Protein AF-A0A1Z8LVE8-F1 (afdb_monomer_lite)

Secondary structure (DSSP, 8-state):
--HHHHHHHHHHHHHHHHHHHHH-----S--HHHHHHHHHHHHHHHHHHHHHHHHHHHGGGS-HHHHHHHHHHHHHHHHHHHHHHHIIIIITHHHHGGGSPPHHHHHHHHHHHHHHHHHHHPPP-

Radius of gyration: 16.18 Å; chains: 1; bounding box: 44×27×41 Å

pLDDT: mean 94.18, std 5.75, range [53.22, 98.44]

Sequence (125 aa):
MNPKTVLTVIAVLNALHGILWIFFLPLPEMGEEAVLIGTTYGKIVGCLNLVIFSILFFSRELEPTSIKRILVGTGVGFLFLNALTINHGIIKAEELGELATPLPVIIVWALITIWMLSAGLRKEQ

Structure (mmCIF, N/CA/C/O backbone):
data_AF-A0A1Z8LVE8-F1
#
_entry.id   AF-A0A1Z8LVE8-F1
#
loop_
_atom_site.group_PDB
_atom_site.id
_atom_site.type_symbol
_atom_site.label_atom_id
_atom_site.label_alt_id
_atom_site.label_comp_id
_atom_site.label_asym_id
_atom_site.label_entity_id
_atom_site.label_seq_id
_atom_site.pdbx_PDB_ins_code
_atom_site.Cartn_x
_atom_site.Cartn_y
_atom_site.Cartn_z
_atom_site.occupancy
_atom_site.B_iso_or_equiv
_atom_site.auth_seq_id
_atom_site.auth_comp_id
_atom_site.auth_asym_id
_atom_site.auth_atom_id
_atom_site.pdbx_PDB_model_num
ATOM 1 N N . MET A 1 1 ? -19.293 2.905 8.748 1.00 81.50 1 MET A N 1
ATOM 2 C CA . MET A 1 1 ? -18.275 1.950 8.261 1.00 81.50 1 MET A CA 1
ATOM 3 C C . MET A 1 1 ? -17.467 1.458 9.443 1.00 81.50 1 MET A C 1
ATOM 5 O O . MET A 1 1 ? -17.074 2.293 10.246 1.00 81.50 1 MET A O 1
ATOM 9 N N . ASN A 1 2 ? -17.286 0.145 9.585 1.00 91.75 2 ASN A N 1
ATOM 10 C CA . ASN A 1 2 ? -16.591 -0.444 10.728 1.00 91.75 2 ASN A CA 1
ATOM 11 C C . ASN A 1 2 ? -15.059 -0.374 10.517 1.00 91.75 2 ASN A C 1
ATOM 13 O O . ASN A 1 2 ? -14.571 -1.004 9.576 1.00 91.75 2 ASN A O 1
ATOM 17 N N . PRO A 1 3 ? -14.293 0.350 11.362 1.00 94.44 3 PRO A N 1
ATOM 18 C CA . PRO A 1 3 ? -12.834 0.437 11.250 1.00 94.44 3 PRO A CA 1
ATOM 19 C C . PRO A 1 3 ? -12.135 -0.929 11.292 1.00 94.44 3 PRO A C 1
ATOM 21 O O . PRO A 1 3 ? -11.175 -1.143 10.556 1.00 94.44 3 PRO A O 1
ATOM 24 N N . LYS A 1 4 ? -12.650 -1.889 12.076 1.00 96.25 4 LYS A N 1
ATOM 25 C CA . LYS A 1 4 ? -12.102 -3.255 12.151 1.00 96.25 4 LYS A CA 1
ATOM 26 C C . LYS A 1 4 ? -12.171 -3.964 10.799 1.00 96.25 4 LYS A C 1
ATOM 28 O O . LYS A 1 4 ? -11.219 -4.636 10.407 1.00 96.25 4 LYS A O 1
ATOM 33 N N . THR A 1 5 ? -13.273 -3.789 10.067 1.00 96.38 5 THR A N 1
ATOM 34 C CA . THR A 1 5 ? -13.433 -4.355 8.721 1.00 96.38 5 THR A CA 1
ATOM 35 C C . THR A 1 5 ? -12.404 -3.770 7.765 1.00 96.38 5 THR A C 1
ATOM 37 O O . THR A 1 5 ? -11.734 -4.529 7.075 1.00 96.38 5 THR A O 1
ATOM 40 N N . VAL A 1 6 ? -12.231 -2.445 7.767 1.00 96.88 6 VAL A N 1
ATOM 41 C CA . VAL A 1 6 ? -11.243 -1.780 6.903 1.00 96.88 6 VAL A CA 1
ATOM 42 C C . VAL A 1 6 ? -9.840 -2.286 7.223 1.00 96.88 6 VAL A C 1
ATOM 44 O O . VAL A 1 6 ? -9.159 -2.771 6.327 1.00 96.88 6 VAL A O 1
ATOM 47 N N . LEU A 1 7 ? -9.445 -2.287 8.500 1.00 97.56 7 LEU A N 1
ATOM 48 C CA . LEU A 1 7 ? -8.136 -2.782 8.936 1.00 97.56 7 LEU A CA 1
ATOM 49 C C . LEU A 1 7 ? -7.890 -4.230 8.485 1.00 97.56 7 LEU A C 1
ATOM 51 O O . LEU A 1 7 ? -6.820 -4.546 7.971 1.00 97.56 7 LEU A O 1
ATOM 55 N N . THR A 1 8 ? -8.898 -5.094 8.627 1.00 97.62 8 THR A N 1
ATOM 56 C CA . THR A 1 8 ? -8.809 -6.506 8.226 1.00 97.62 8 THR A CA 1
ATOM 57 C C . THR A 1 8 ? -8.638 -6.654 6.717 1.00 97.62 8 THR A C 1
ATOM 59 O O . THR A 1 8 ? -7.790 -7.427 6.275 1.00 97.62 8 THR A O 1
ATOM 62 N N . VAL A 1 9 ? -9.402 -5.902 5.920 1.00 97.44 9 VAL A N 1
ATOM 63 C CA . VAL A 1 9 ? -9.282 -5.936 4.456 1.00 97.44 9 VAL A CA 1
ATOM 64 C C . VAL A 1 9 ? -7.900 -5.454 4.025 1.00 97.44 9 VAL A C 1
ATOM 66 O O . VAL A 1 9 ? -7.253 -6.129 3.228 1.00 97.44 9 VAL A O 1
ATOM 69 N N . ILE A 1 10 ? -7.396 -4.354 4.593 1.00 97.50 10 ILE A N 1
ATOM 70 C CA . ILE A 1 10 ? -6.050 -3.860 4.270 1.00 97.50 10 ILE A CA 1
ATOM 71 C C . ILE A 1 10 ? -4.975 -4.872 4.662 1.00 97.50 10 ILE A C 1
ATOM 73 O O . ILE A 1 10 ? -4.029 -5.080 3.900 1.00 97.50 10 ILE A O 1
ATOM 77 N N . ALA A 1 11 ? -5.122 -5.539 5.806 1.00 98.12 11 ALA A N 1
ATOM 78 C CA . ALA A 1 11 ? -4.203 -6.592 6.209 1.00 98.12 11 ALA A CA 1
ATOM 79 C C . ALA A 1 11 ? -4.167 -7.722 5.164 1.00 98.12 11 ALA A C 1
ATOM 81 O O . ALA A 1 11 ? -3.093 -8.077 4.684 1.00 98.12 11 ALA A O 1
ATOM 82 N N . VAL A 1 12 ? -5.329 -8.245 4.760 1.00 98.12 12 VAL A N 1
ATOM 83 C CA . VAL A 1 12 ? -5.415 -9.329 3.764 1.00 98.12 12 VAL A CA 1
ATOM 84 C C . VAL A 1 12 ? -4.858 -8.890 2.410 1.00 98.12 12 VAL A C 1
ATOM 86 O O . VAL A 1 12 ? -4.132 -9.655 1.782 1.00 98.12 12 VAL A O 1
ATOM 89 N N . LEU A 1 13 ? -5.124 -7.655 1.975 1.00 96.94 13 LEU A N 1
ATOM 90 C CA . LEU A 1 13 ? -4.546 -7.117 0.740 1.00 96.94 13 LEU A CA 1
ATOM 91 C C . LEU A 1 13 ? -3.013 -7.066 0.800 1.00 96.94 13 LEU A C 1
ATOM 93 O O . LEU A 1 13 ? -2.367 -7.455 -0.169 1.00 96.94 13 LEU A O 1
ATOM 97 N N . ASN A 1 14 ? -2.425 -6.672 1.935 1.00 97.62 14 ASN A N 1
ATOM 98 C CA . ASN A 1 14 ? -0.971 -6.739 2.127 1.00 97.62 14 ASN A CA 1
ATOM 99 C C . ASN A 1 14 ? -0.465 -8.188 2.103 1.00 97.62 14 ASN A C 1
ATOM 101 O O . ASN A 1 14 ? 0.574 -8.454 1.510 1.00 97.62 14 ASN A O 1
ATOM 105 N N . ALA A 1 15 ? -1.199 -9.143 2.680 1.00 98.25 15 ALA A N 1
ATOM 106 C CA . ALA A 1 15 ? -0.813 -10.553 2.617 1.00 98.25 15 ALA A CA 1
ATOM 107 C C . ALA A 1 15 ? -0.764 -11.061 1.168 1.00 98.25 15 ALA A C 1
ATOM 109 O O . ALA A 1 15 ? 0.241 -11.626 0.739 1.00 98.25 15 ALA A O 1
ATOM 110 N N . LEU A 1 16 ? -1.831 -10.806 0.404 1.00 96.81 16 LEU A N 1
ATOM 111 C CA . LEU A 1 16 ? -1.932 -11.191 -1.004 1.00 96.81 16 LEU A CA 1
ATOM 112 C C . LEU A 1 16 ? -0.838 -10.526 -1.838 1.00 96.81 16 LEU A C 1
ATOM 114 O O . LEU A 1 16 ? -0.136 -11.202 -2.584 1.00 96.81 16 LEU A O 1
ATOM 118 N N . HIS A 1 17 ? -0.649 -9.219 -1.668 1.00 94.12 17 HIS A N 1
ATOM 119 C CA . HIS A 1 17 ? 0.393 -8.479 -2.366 1.00 94.12 17 HIS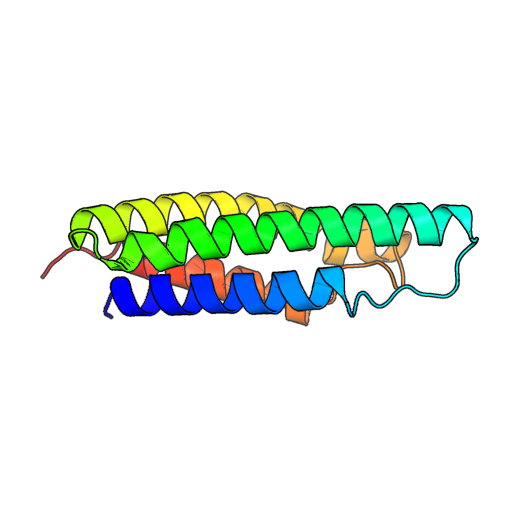 A CA 1
ATOM 120 C C . HIS A 1 17 ? 1.789 -9.012 -2.017 1.00 94.12 17 HIS A C 1
ATOM 122 O O . HIS A 1 17 ? 2.604 -9.225 -2.911 1.00 94.12 17 HIS A O 1
ATOM 128 N N . GLY A 1 18 ? 2.045 -9.317 -0.742 1.00 96.75 18 GLY A N 1
ATOM 129 C CA . GLY A 1 18 ? 3.304 -9.900 -0.291 1.00 96.75 18 GLY A CA 1
ATOM 130 C C . GLY A 1 18 ? 3.609 -11.252 -0.936 1.00 96.75 18 GLY A C 1
ATOM 131 O O . GLY A 1 18 ? 4.715 -11.465 -1.429 1.00 96.75 18 GLY A O 1
ATOM 132 N N . ILE A 1 19 ? 2.612 -12.139 -1.001 1.00 96.69 19 ILE A N 1
ATOM 133 C CA . ILE A 1 19 ? 2.723 -13.445 -1.671 1.00 96.69 19 ILE A CA 1
ATOM 134 C C . ILE A 1 19 ? 3.013 -13.267 -3.168 1.00 96.69 19 ILE A C 1
ATOM 136 O O . ILE A 1 19 ? 3.897 -13.942 -3.699 1.00 96.69 19 ILE A O 1
ATOM 140 N N . LEU A 1 20 ? 2.321 -12.340 -3.839 1.00 93.56 20 LEU A N 1
ATOM 141 C CA . LEU A 1 20 ? 2.551 -12.047 -5.257 1.00 93.56 20 LEU A CA 1
ATOM 142 C C . LEU A 1 20 ? 3.993 -11.595 -5.519 1.00 93.56 20 LEU A C 1
ATOM 144 O O . LEU A 1 20 ? 4.636 -12.116 -6.425 1.00 93.56 20 LEU A O 1
ATOM 148 N N . TRP A 1 21 ? 4.539 -10.711 -4.685 1.00 93.38 21 TRP A N 1
ATOM 149 C CA . TRP A 1 21 ? 5.924 -10.247 -4.811 1.00 93.38 21 TRP A CA 1
ATOM 150 C C . TRP A 1 21 ? 6.978 -11.338 -4.578 1.00 93.38 21 TRP A C 1
ATOM 152 O O . TRP A 1 21 ? 8.042 -11.298 -5.194 1.00 93.38 21 TRP A O 1
ATOM 162 N N . ILE A 1 22 ? 6.709 -12.310 -3.701 1.00 94.69 22 ILE A N 1
ATOM 163 C CA . ILE A 1 22 ? 7.672 -13.378 -3.381 1.00 94.69 22 ILE A CA 1
ATOM 164 C C . ILE A 1 22 ? 7.722 -14.442 -4.480 1.00 94.69 22 ILE A C 1
ATOM 166 O O . ILE A 1 22 ? 8.807 -14.929 -4.805 1.00 94.69 22 ILE A O 1
ATOM 170 N N . PHE A 1 23 ? 6.561 -14.826 -5.017 1.00 92.25 23 PHE A N 1
ATOM 171 C CA . PHE A 1 23 ? 6.436 -16.017 -5.865 1.00 92.25 23 PHE A CA 1
ATOM 172 C C . PHE A 1 23 ? 6.088 -15.722 -7.324 1.00 92.25 23 PHE A C 1
ATOM 174 O O . PHE A 1 23 ? 6.323 -16.573 -8.176 1.00 92.25 23 PHE A O 1
ATOM 181 N N . PHE A 1 24 ? 5.531 -14.547 -7.619 1.00 87.50 24 PHE A N 1
ATOM 182 C CA . PHE A 1 24 ? 4.905 -14.252 -8.909 1.00 87.50 24 PHE A CA 1
ATOM 183 C C . PHE A 1 24 ? 5.342 -12.909 -9.494 1.00 87.50 24 PHE A C 1
ATOM 185 O O . PHE A 1 24 ? 4.592 -12.336 -10.274 1.00 87.50 24 PHE A O 1
ATOM 192 N N . LEU A 1 25 ? 6.518 -12.390 -9.122 1.00 84.44 25 LEU A N 1
ATOM 193 C CA . LEU A 1 25 ? 7.028 -11.131 -9.665 1.00 84.44 25 LEU A CA 1
ATOM 194 C C . LEU A 1 25 ? 7.230 -11.250 -11.187 1.00 84.44 25 LEU A C 1
ATOM 196 O O . LEU A 1 25 ? 8.136 -11.976 -11.605 1.00 84.44 25 LEU A O 1
ATOM 200 N N . PRO A 1 26 ? 6.439 -10.545 -12.020 1.00 77.88 26 PRO A N 1
ATOM 201 C CA . PRO A 1 26 ? 6.707 -10.503 -13.446 1.00 77.88 26 PRO A CA 1
ATOM 202 C C . PRO A 1 26 ? 7.901 -9.574 -13.681 1.00 77.88 26 PRO A C 1
ATOM 204 O O . PRO A 1 26 ? 7.845 -8.391 -13.349 1.00 77.88 26 PRO A O 1
ATOM 207 N N . LEU A 1 27 ? 8.986 -10.111 -14.234 1.00 83.94 27 LEU A N 1
ATOM 208 C CA . LEU A 1 27 ? 10.106 -9.316 -14.730 1.00 83.94 27 LEU A CA 1
ATOM 209 C C . LEU A 1 27 ? 10.130 -9.424 -16.259 1.00 83.94 27 LEU A C 1
ATOM 211 O O . LEU A 1 27 ? 9.934 -10.530 -16.771 1.00 83.94 27 LEU A O 1
ATOM 215 N N . PRO A 1 28 ? 10.348 -8.311 -16.982 1.00 85.62 28 PRO A N 1
ATOM 216 C CA . PRO A 1 28 ? 10.581 -8.365 -18.420 1.00 85.62 28 PRO A CA 1
ATOM 217 C C . PRO A 1 28 ? 11.891 -9.107 -18.715 1.00 85.62 28 PRO A C 1
ATOM 219 O O . PRO A 1 28 ? 12.626 -9.503 -17.808 1.00 85.62 28 PRO A O 1
ATOM 222 N N . GLU A 1 29 ? 12.201 -9.311 -19.991 1.00 87.25 29 GLU A N 1
ATOM 223 C CA . GLU A 1 29 ? 13.480 -9.903 -20.374 1.00 87.25 29 GLU A CA 1
ATOM 224 C C . GLU A 1 29 ? 14.625 -8.934 -20.033 1.00 87.25 29 GLU A C 1
ATOM 226 O O . GLU A 1 29 ? 14.665 -7.797 -20.502 1.00 87.25 29 GLU A O 1
ATOM 231 N N . MET A 1 30 ? 15.539 -9.363 -19.158 1.00 88.00 30 MET A N 1
ATOM 232 C CA . MET A 1 30 ? 16.664 -8.554 -18.676 1.00 88.00 30 MET A CA 1
ATOM 233 C C . MET A 1 30 ? 17.908 -9.429 -18.492 1.00 88.00 30 MET A C 1
ATOM 235 O O . MET A 1 30 ? 17.821 -10.655 -18.454 1.00 88.00 30 MET A O 1
ATOM 239 N N . GLY A 1 31 ? 19.071 -8.799 -18.308 1.00 94.38 31 GLY A N 1
ATOM 240 C CA . GLY A 1 31 ? 20.298 -9.515 -17.947 1.00 94.38 31 GLY A CA 1
ATOM 241 C C . GLY A 1 31 ? 20.187 -10.239 -16.597 1.00 94.38 31 GLY A C 1
ATOM 242 O O . GLY A 1 31 ? 19.487 -9.779 -15.693 1.00 94.38 31 GLY A O 1
ATOM 243 N N . GLU A 1 32 ? 20.915 -11.348 -16.441 1.00 93.88 32 GLU A N 1
ATOM 244 C CA . GLU A 1 32 ? 20.848 -12.222 -15.256 1.00 93.88 32 GLU A CA 1
ATOM 245 C C . GLU A 1 32 ? 21.078 -11.474 -13.934 1.00 93.88 32 GLU A C 1
ATOM 247 O O . GLU A 1 32 ? 20.355 -11.688 -12.960 1.00 93.88 32 GLU A O 1
ATOM 252 N N . GLU A 1 33 ? 22.042 -10.550 -13.904 1.00 95.56 33 GLU A N 1
ATOM 253 C CA . GLU A 1 33 ? 22.327 -9.730 -12.722 1.00 95.56 33 GLU A CA 1
ATOM 254 C C . GLU A 1 33 ? 21.130 -8.843 -12.346 1.00 95.56 33 GLU A C 1
ATOM 256 O O . GLU A 1 33 ? 20.733 -8.779 -11.181 1.00 95.56 33 GLU A O 1
ATOM 261 N N . ALA A 1 34 ? 20.489 -8.218 -13.336 1.00 91.56 34 ALA A N 1
ATOM 262 C CA . ALA A 1 34 ? 19.309 -7.391 -13.114 1.00 91.56 34 ALA A CA 1
ATOM 263 C C . ALA A 1 34 ? 18.118 -8.232 -12.625 1.00 91.56 34 ALA A C 1
ATOM 265 O O . ALA A 1 34 ? 17.383 -7.799 -11.735 1.00 91.56 34 ALA A O 1
ATOM 266 N N . VAL A 1 35 ? 17.947 -9.451 -13.150 1.00 92.56 35 VAL A N 1
ATOM 267 C CA . VAL A 1 35 ? 16.914 -10.396 -12.691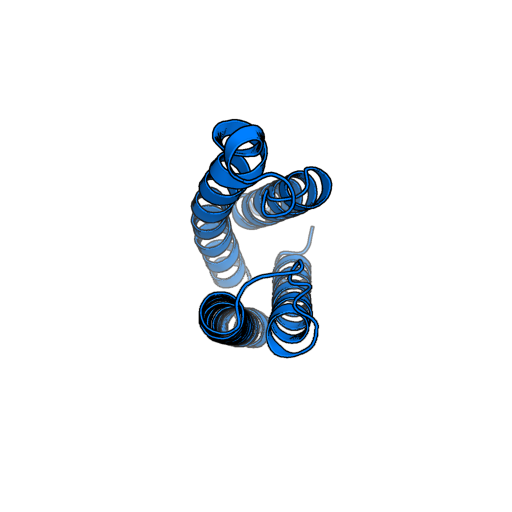 1.00 92.56 35 VAL A CA 1
ATOM 268 C C . VAL A 1 35 ? 17.152 -10.811 -11.239 1.00 92.56 35 VAL A C 1
ATOM 270 O O . VAL A 1 35 ? 16.209 -10.831 -10.440 1.00 92.56 35 VAL A O 1
ATOM 273 N N . LEU A 1 36 ? 18.402 -11.102 -10.868 1.00 93.75 36 LEU A N 1
ATOM 274 C CA . LEU A 1 36 ? 18.770 -11.456 -9.497 1.00 93.75 36 LEU A CA 1
ATOM 275 C C . LEU A 1 36 ? 18.473 -10.308 -8.524 1.00 93.75 36 LEU A C 1
ATOM 277 O O . LEU A 1 36 ? 17.857 -10.526 -7.474 1.00 93.75 36 LEU A O 1
ATOM 281 N N . ILE A 1 37 ? 18.866 -9.086 -8.888 1.00 93.75 37 ILE A N 1
ATOM 282 C CA . ILE A 1 37 ? 18.609 -7.875 -8.102 1.00 93.75 37 ILE A CA 1
ATOM 283 C C . ILE A 1 37 ? 17.098 -7.643 -7.971 1.00 93.75 37 ILE A C 1
ATOM 285 O O . ILE A 1 37 ? 16.589 -7.538 -6.851 1.00 93.75 37 ILE A O 1
ATOM 289 N N . GLY A 1 38 ? 16.366 -7.633 -9.089 1.00 91.19 38 GLY A N 1
ATOM 290 C CA . GLY A 1 38 ? 14.919 -7.412 -9.120 1.00 91.19 38 GLY A CA 1
ATOM 291 C C . GLY A 1 38 ? 14.150 -8.435 -8.285 1.00 91.19 38 GLY A C 1
ATOM 292 O O . GLY A 1 38 ? 13.315 -8.064 -7.462 1.00 91.19 38 GLY A O 1
ATOM 293 N N . THR A 1 39 ? 14.496 -9.718 -8.407 1.00 92.50 39 THR A N 1
ATOM 294 C CA . THR A 1 39 ? 13.884 -10.799 -7.617 1.00 92.50 39 THR A CA 1
ATOM 295 C C . THR A 1 39 ? 14.193 -10.663 -6.127 1.00 92.50 39 THR A C 1
ATOM 297 O O . THR A 1 39 ? 13.323 -10.898 -5.286 1.00 92.50 39 THR A O 1
ATOM 300 N N . THR A 1 40 ? 15.420 -10.274 -5.774 1.00 94.88 40 THR A N 1
ATOM 301 C CA . THR A 1 40 ? 15.821 -10.081 -4.373 1.00 94.88 40 THR A CA 1
ATOM 302 C C . THR A 1 40 ? 15.043 -8.933 -3.739 1.00 94.88 40 THR A C 1
ATOM 304 O O . THR A 1 40 ? 14.430 -9.117 -2.684 1.00 94.88 40 THR A O 1
ATOM 307 N N . TYR A 1 41 ? 14.990 -7.775 -4.401 1.00 93.38 41 TYR A N 1
ATOM 308 C CA . TYR A 1 41 ? 14.191 -6.643 -3.931 1.00 93.38 41 TYR A CA 1
ATOM 309 C C . TYR A 1 41 ? 12.703 -6.974 -3.883 1.00 93.38 41 TYR A C 1
ATOM 311 O O . TYR A 1 41 ? 12.044 -6.636 -2.900 1.00 93.38 41 TYR A O 1
ATOM 319 N N . GLY A 1 42 ? 12.185 -7.698 -4.874 1.00 94.12 42 GLY A N 1
ATOM 320 C CA . GLY A 1 42 ? 10.805 -8.162 -4.871 1.00 94.12 42 GLY A CA 1
ATOM 321 C C . GLY A 1 42 ? 10.473 -9.013 -3.651 1.00 94.12 42 GLY A C 1
ATOM 322 O O . GLY A 1 42 ? 9.507 -8.732 -2.947 1.00 94.12 42 GLY A O 1
ATOM 323 N N . LYS A 1 43 ? 11.329 -9.980 -3.307 1.00 95.69 43 LYS A N 1
ATOM 324 C CA . LYS A 1 43 ? 11.166 -10.791 -2.090 1.00 95.69 43 LYS A CA 1
ATOM 325 C C . LYS A 1 43 ? 11.227 -9.950 -0.816 1.00 95.69 43 LYS A C 1
ATOM 327 O O . LYS A 1 43 ? 10.433 -10.184 0.090 1.00 95.69 43 LYS A O 1
ATOM 332 N N . ILE A 1 44 ? 12.114 -8.955 -0.745 1.00 96.94 44 ILE A N 1
ATOM 333 C CA . ILE A 1 44 ? 12.190 -8.030 0.400 1.00 96.94 44 ILE A CA 1
ATOM 334 C C . ILE A 1 44 ? 10.887 -7.231 0.539 1.00 96.94 44 ILE A C 1
ATOM 336 O O . ILE A 1 44 ? 10.315 -7.182 1.630 1.00 96.94 44 ILE A O 1
ATOM 340 N N . VAL A 1 45 ? 10.386 -6.651 -0.556 1.00 94.62 45 VAL A N 1
ATOM 341 C CA . VAL A 1 45 ? 9.097 -5.937 -0.589 1.00 94.62 45 VAL A CA 1
ATOM 342 C C . VAL A 1 45 ? 7.961 -6.868 -0.178 1.00 94.62 45 VAL A C 1
ATOM 344 O O . VAL A 1 45 ? 7.105 -6.490 0.626 1.00 94.62 45 VAL A O 1
ATOM 347 N N . GLY A 1 46 ? 7.972 -8.102 -0.675 1.00 97.12 46 GLY A N 1
ATOM 348 C CA . GLY A 1 46 ? 6.983 -9.107 -0.326 1.00 97.12 46 GLY A CA 1
ATOM 349 C C . GLY A 1 46 ? 6.985 -9.445 1.165 1.00 97.12 46 GLY A C 1
ATOM 350 O O . GLY A 1 46 ? 5.938 -9.391 1.811 1.00 97.12 46 GLY A O 1
ATOM 351 N N . CYS A 1 47 ? 8.160 -9.678 1.752 1.00 98.06 47 CYS A N 1
ATOM 352 C CA . CYS A 1 47 ? 8.318 -9.887 3.191 1.00 98.06 47 CYS A CA 1
ATOM 353 C C . CYS A 1 47 ? 7.851 -8.675 4.011 1.00 98.06 47 CYS A C 1
ATOM 355 O O . CYS A 1 47 ? 7.165 -8.851 5.017 1.00 98.06 47 CYS A O 1
ATOM 357 N N . LEU A 1 48 ? 8.160 -7.448 3.577 1.00 97.19 48 LEU A N 1
ATOM 358 C CA . LEU A 1 48 ? 7.694 -6.235 4.254 1.00 97.19 48 LEU A CA 1
ATOM 359 C C . LEU A 1 48 ? 6.160 -6.135 4.248 1.00 97.19 48 LEU A C 1
ATOM 361 O O . LEU A 1 48 ? 5.562 -5.799 5.269 1.00 97.19 48 LEU A O 1
ATOM 365 N N . ASN A 1 49 ? 5.510 -6.494 3.138 1.00 97.50 49 ASN A N 1
ATOM 366 C CA . ASN A 1 49 ? 4.050 -6.571 3.070 1.00 97.50 49 ASN A CA 1
ATOM 367 C C . ASN A 1 49 ? 3.492 -7.631 4.044 1.00 97.50 49 ASN A C 1
ATOM 369 O O . ASN A 1 49 ? 2.490 -7.373 4.708 1.00 97.50 49 ASN A O 1
ATOM 373 N N . LEU A 1 50 ? 4.153 -8.783 4.216 1.00 98.19 50 LEU A N 1
ATOM 374 C CA . LEU A 1 50 ? 3.753 -9.792 5.213 1.00 98.19 5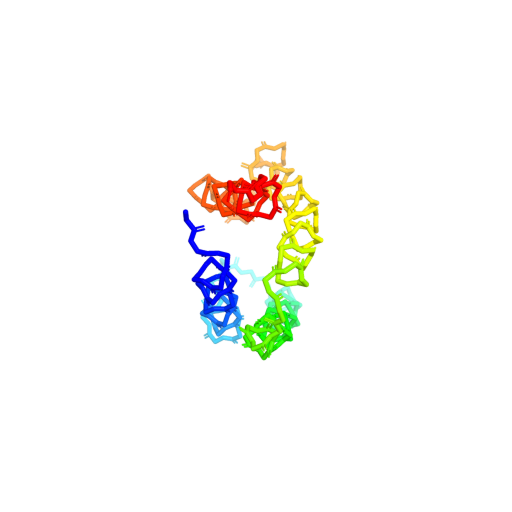0 LEU A CA 1
ATOM 375 C C . LEU A 1 50 ? 3.938 -9.315 6.666 1.00 98.19 50 LEU A C 1
ATOM 377 O O . LEU A 1 50 ? 3.131 -9.653 7.538 1.00 98.19 50 LEU A O 1
ATOM 381 N N . VAL A 1 51 ? 4.957 -8.492 6.932 1.00 98.12 51 VAL A N 1
ATOM 382 C CA . VAL A 1 51 ? 5.129 -7.815 8.230 1.00 98.12 51 VAL A CA 1
ATOM 383 C C . VAL A 1 51 ? 3.977 -6.842 8.478 1.00 98.12 51 VAL A C 1
ATOM 385 O O . VAL A 1 51 ? 3.351 -6.901 9.538 1.00 98.12 51 VAL A O 1
ATOM 388 N N . ILE A 1 52 ? 3.640 -5.999 7.495 1.00 97.25 52 ILE A N 1
ATOM 389 C CA . ILE A 1 52 ? 2.503 -5.070 7.585 1.00 97.25 52 ILE A CA 1
ATOM 390 C C . ILE A 1 52 ? 1.203 -5.849 7.803 1.00 97.25 52 ILE A C 1
ATOM 392 O O . ILE A 1 52 ? 0.454 -5.528 8.723 1.00 97.25 52 ILE A O 1
ATOM 396 N N . PHE A 1 53 ? 0.958 -6.910 7.028 1.00 98.44 53 PHE A N 1
ATOM 397 C CA . PHE A 1 53 ? -0.172 -7.814 7.239 1.00 98.44 53 PHE A CA 1
ATOM 398 C C . PHE A 1 53 ? -0.236 -8.294 8.687 1.00 98.44 53 PHE A C 1
ATOM 400 O O . PHE A 1 53 ? -1.278 -8.139 9.313 1.00 98.44 53 PHE A O 1
ATOM 407 N N . SER A 1 54 ? 0.860 -8.832 9.225 1.00 98.06 54 SER A N 1
ATOM 408 C CA . SER A 1 54 ? 0.886 -9.378 10.584 1.00 98.06 54 SER A CA 1
ATOM 409 C C . SER A 1 54 ? 0.505 -8.304 11.604 1.00 98.06 54 SER A C 1
ATOM 411 O O . SER A 1 54 ? -0.414 -8.502 12.400 1.00 98.06 54 SER A O 1
ATOM 413 N N . ILE A 1 55 ? 1.133 -7.127 11.524 1.00 97.56 55 ILE A N 1
ATOM 414 C CA . ILE A 1 55 ? 0.844 -6.000 12.419 1.00 97.56 55 ILE A CA 1
ATOM 415 C C . ILE A 1 55 ? -0.638 -5.613 12.341 1.00 97.56 55 ILE A C 1
ATOM 417 O O . ILE A 1 55 ? -1.311 -5.552 13.371 1.00 97.56 55 ILE A O 1
ATOM 421 N N . LEU A 1 56 ? -1.173 -5.383 11.139 1.00 97.81 56 LEU A N 1
ATOM 422 C CA . LEU A 1 56 ? -2.557 -4.936 10.961 1.00 97.81 56 LEU A CA 1
ATOM 423 C C . LEU A 1 56 ? -3.570 -6.022 11.350 1.00 97.81 56 LEU A C 1
ATOM 425 O O . LEU A 1 56 ? -4.564 -5.734 12.016 1.00 97.81 56 LEU A O 1
ATOM 429 N N . PHE A 1 57 ? -3.315 -7.274 10.967 1.00 98.19 57 PHE A N 1
ATOM 430 C CA . PHE A 1 57 ? -4.213 -8.400 11.202 1.00 98.19 57 PHE A CA 1
ATOM 431 C C . PHE A 1 57 ? -4.364 -8.677 12.693 1.00 98.19 57 PHE A C 1
ATOM 433 O O . PHE A 1 57 ? -5.493 -8.841 13.152 1.00 98.19 57 PHE A O 1
ATOM 440 N N . PHE A 1 58 ? -3.266 -8.691 13.453 1.00 97.19 58 PHE A N 1
ATOM 441 C CA . PHE A 1 58 ? -3.314 -8.914 14.901 1.00 97.19 58 PHE A CA 1
ATOM 442 C C . PHE A 1 58 ? -3.783 -7.676 15.681 1.00 97.19 58 PHE A C 1
ATOM 444 O O . PHE A 1 58 ? -4.382 -7.819 16.743 1.00 97.19 58 PHE A O 1
ATOM 451 N N . SER A 1 59 ? -3.639 -6.470 15.124 1.00 97.31 59 SER A N 1
ATOM 452 C CA . SER A 1 59 ? -4.165 -5.236 15.733 1.00 97.31 59 SER A CA 1
ATOM 453 C C . SER A 1 59 ? -5.693 -5.094 15.665 1.00 97.31 59 SER A C 1
ATOM 455 O O . SER A 1 59 ? -6.259 -4.182 16.265 1.00 97.31 59 SER A O 1
ATOM 457 N N . ARG A 1 60 ? -6.402 -5.981 14.955 1.00 93.81 60 ARG A N 1
ATOM 458 C CA . ARG A 1 60 ? -7.870 -5.914 14.811 1.00 93.81 60 ARG A CA 1
ATOM 459 C C . ARG A 1 60 ? -8.653 -6.171 16.102 1.00 93.81 60 ARG A C 1
ATOM 461 O O . ARG A 1 60 ? -9.863 -5.950 16.118 1.00 93.81 60 ARG A O 1
ATOM 468 N N . GLU A 1 61 ? -8.002 -6.731 17.117 1.00 94.44 61 GLU A N 1
ATOM 469 C CA . GLU A 1 61 ? -8.614 -7.027 18.418 1.00 94.44 61 GLU A CA 1
ATOM 470 C C . GLU A 1 61 ? -8.452 -5.871 19.420 1.00 94.44 61 GLU A C 1
ATOM 472 O O . GLU A 1 61 ? -8.921 -5.966 20.549 1.00 94.44 61 GLU A O 1
ATOM 477 N N . LEU A 1 62 ? -7.812 -4.769 19.012 1.00 96.31 62 LEU A N 1
ATOM 478 C CA . LEU A 1 62 ? -7.684 -3.560 19.825 1.00 96.31 62 LEU A CA 1
ATOM 479 C C . LEU A 1 62 ? -9.010 -2.794 19.926 1.00 96.31 62 LEU A C 1
ATOM 481 O O . LEU A 1 62 ? -9.927 -2.984 19.121 1.00 96.31 62 LEU A O 1
ATOM 485 N N . GLU A 1 63 ? -9.096 -1.862 20.882 1.00 95.94 63 GLU A N 1
ATOM 486 C CA . GLU A 1 63 ? -10.265 -0.990 20.976 1.00 95.94 63 GLU A CA 1
ATOM 487 C C . GLU A 1 63 ? -10.448 -0.108 19.720 1.00 95.94 63 GLU A C 1
ATOM 489 O O . GLU A 1 63 ? -9.467 0.248 19.051 1.00 95.94 63 GLU A O 1
ATOM 494 N N . PRO A 1 64 ? -11.692 0.302 19.392 1.00 93.12 64 PRO A N 1
ATOM 495 C CA . PRO A 1 64 ? -11.990 1.059 18.173 1.00 93.12 64 PRO A CA 1
ATOM 496 C C . PRO A 1 64 ? -11.127 2.314 17.979 1.00 93.12 64 PRO A C 1
ATOM 498 O O . PRO A 1 64 ? -10.664 2.579 16.867 1.00 93.12 64 PRO A O 1
ATOM 501 N N . THR A 1 65 ? -10.850 3.055 19.054 1.00 94.62 65 THR A N 1
ATOM 502 C CA . THR A 1 65 ? -9.987 4.246 19.028 1.00 94.62 65 THR A CA 1
ATOM 503 C C . THR A 1 65 ? -8.570 3.917 18.559 1.00 94.62 65 THR A C 1
ATOM 505 O O . THR A 1 65 ? -8.005 4.641 17.735 1.00 94.62 65 THR A O 1
ATOM 508 N N . SER A 1 66 ? -8.002 2.810 19.037 1.00 97.06 66 SER A N 1
ATOM 509 C CA . SER A 1 66 ? -6.662 2.354 18.662 1.00 97.06 66 SER A CA 1
ATOM 510 C C . SER A 1 66 ? -6.622 1.842 17.224 1.00 97.06 66 SER A C 1
ATOM 512 O O . SER A 1 66 ? -5.729 2.230 16.469 1.00 97.06 66 SER A O 1
ATOM 514 N N . ILE A 1 67 ? -7.644 1.100 16.782 1.00 97.19 67 ILE A N 1
ATOM 515 C CA . ILE A 1 67 ? -7.788 0.694 15.371 1.00 97.19 67 ILE A CA 1
ATOM 516 C C . ILE A 1 67 ? -7.802 1.918 14.446 1.00 97.19 67 ILE A C 1
ATOM 518 O O . ILE A 1 67 ? -7.120 1.934 13.422 1.00 97.19 67 ILE A O 1
ATOM 522 N N . LYS A 1 68 ? -8.546 2.969 14.804 1.00 96.69 68 LYS A N 1
ATOM 523 C CA . LYS A 1 68 ? -8.617 4.202 14.006 1.00 96.69 68 LYS A CA 1
ATOM 524 C C . LYS A 1 68 ? -7.270 4.911 13.923 1.00 96.69 68 LYS A C 1
ATOM 526 O O . LYS A 1 68 ? -6.898 5.355 12.840 1.00 96.69 68 LYS A O 1
ATOM 531 N N . ARG A 1 69 ? -6.515 4.977 15.024 1.00 97.62 69 ARG A N 1
ATOM 532 C CA . ARG A 1 69 ? -5.151 5.539 15.025 1.00 97.62 69 ARG A CA 1
ATOM 533 C C . ARG A 1 69 ? -4.213 4.752 14.114 1.00 97.62 69 ARG A C 1
ATOM 535 O O . ARG A 1 69 ? -3.482 5.370 13.345 1.00 97.62 69 ARG A O 1
ATOM 542 N N . ILE A 1 70 ? -4.281 3.421 14.152 1.00 97.75 70 ILE A N 1
ATOM 543 C CA . ILE A 1 70 ? -3.509 2.557 13.250 1.00 97.75 70 ILE A CA 1
ATOM 544 C C . ILE A 1 70 ? -3.895 2.835 11.797 1.00 97.75 70 ILE A C 1
ATOM 546 O O . ILE A 1 70 ? -3.014 3.090 10.988 1.00 97.75 70 ILE A O 1
ATOM 550 N N . LEU A 1 71 ? -5.190 2.896 11.473 1.00 97.69 71 LEU A N 1
ATOM 551 C CA . LEU A 1 71 ? -5.656 3.218 10.119 1.00 97.69 71 LEU A CA 1
ATOM 552 C C . LEU A 1 71 ? -5.167 4.584 9.626 1.00 97.69 71 LEU A C 1
ATOM 554 O O . LEU A 1 71 ? -4.761 4.694 8.471 1.00 97.69 71 LEU A O 1
ATOM 558 N N . VAL A 1 72 ? -5.171 5.615 10.478 1.00 98.12 72 VAL A N 1
ATOM 559 C CA . VAL A 1 72 ? -4.609 6.926 10.116 1.00 98.12 72 VAL A CA 1
ATOM 560 C C . VAL A 1 72 ? -3.105 6.816 9.876 1.00 98.12 72 VAL A C 1
ATOM 562 O O . VAL A 1 72 ? -2.631 7.274 8.840 1.00 98.12 72 VAL A O 1
ATOM 565 N N . GLY A 1 73 ? -2.359 6.185 10.786 1.00 97.75 73 GLY A N 1
ATOM 566 C CA . GLY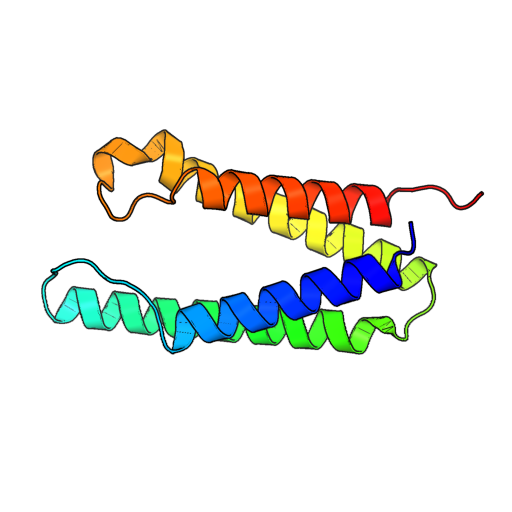 A 1 73 ? -0.910 6.017 10.652 1.00 97.75 73 GLY A CA 1
ATOM 567 C C . GLY A 1 73 ? -0.519 5.238 9.394 1.00 97.75 73 GLY A C 1
ATOM 568 O O . GLY A 1 73 ? 0.322 5.691 8.619 1.00 97.75 73 GLY A O 1
ATOM 569 N N . THR A 1 74 ? -1.179 4.107 9.137 1.00 96.94 74 THR A N 1
ATOM 570 C CA . THR A 1 74 ? -0.985 3.302 7.924 1.00 96.94 74 THR A CA 1
ATOM 571 C C . THR A 1 74 ? -1.400 4.071 6.672 1.00 96.94 74 THR A C 1
ATOM 573 O O . THR A 1 74 ? -0.666 4.060 5.687 1.00 96.94 74 THR A O 1
ATOM 576 N N . GLY A 1 75 ? -2.524 4.791 6.715 1.00 97.62 75 GLY A N 1
ATOM 577 C CA . GLY A 1 75 ? -2.975 5.648 5.621 1.00 97.62 75 GLY A CA 1
ATOM 578 C C . GLY A 1 75 ? -1.962 6.734 5.268 1.00 97.62 75 GLY A C 1
ATOM 579 O O . GLY A 1 75 ? -1.643 6.912 4.097 1.00 97.62 75 GLY A O 1
ATOM 580 N N . VAL A 1 76 ? -1.385 7.407 6.266 1.00 97.88 76 VAL A N 1
ATOM 581 C CA . VAL A 1 76 ? -0.302 8.380 6.055 1.00 97.88 76 VAL A CA 1
ATOM 582 C C . VAL A 1 76 ? 0.933 7.703 5.460 1.00 97.88 76 VAL A C 1
ATOM 584 O O . VAL A 1 76 ? 1.489 8.213 4.491 1.00 97.88 76 VAL A O 1
ATOM 587 N N . GLY A 1 77 ? 1.321 6.528 5.962 1.00 96.25 77 GLY A N 1
ATOM 588 C CA . GLY A 1 77 ? 2.393 5.725 5.365 1.00 96.25 77 GLY A CA 1
ATOM 589 C C . GLY A 1 77 ? 2.153 5.437 3.879 1.00 96.25 77 GLY A C 1
ATOM 590 O O . GLY A 1 77 ? 3.047 5.602 3.049 1.00 96.25 77 GLY A O 1
ATOM 591 N N . PHE A 1 78 ? 0.920 5.091 3.516 1.00 96.50 78 PHE A N 1
ATOM 592 C CA . PHE A 1 78 ? 0.559 4.813 2.130 1.00 96.50 78 PHE A CA 1
ATOM 593 C C . PHE A 1 78 ? 0.476 6.066 1.250 1.00 96.50 78 PHE A C 1
ATOM 595 O O . PHE A 1 78 ? 0.571 5.938 0.032 1.00 96.50 78 PHE A O 1
ATOM 602 N N . LEU A 1 79 ? 0.352 7.278 1.805 1.00 97.56 79 LEU A N 1
ATOM 603 C CA . LEU A 1 79 ? 0.501 8.501 1.004 1.00 97.56 79 LEU A CA 1
ATOM 604 C C . LEU A 1 79 ? 1.915 8.603 0.415 1.00 97.56 79 LEU A C 1
ATOM 606 O O . LEU A 1 79 ? 2.058 8.974 -0.749 1.00 97.56 79 LEU A O 1
ATOM 610 N N . PHE A 1 80 ? 2.948 8.208 1.167 1.00 96.19 80 PHE A N 1
ATOM 611 C CA . PHE A 1 80 ? 4.321 8.162 0.653 1.00 96.19 80 PHE A CA 1
ATOM 612 C C . PHE A 1 80 ? 4.494 7.085 -0.427 1.00 96.19 80 PHE A C 1
ATOM 614 O O . PHE A 1 80 ? 5.137 7.336 -1.445 1.00 96.19 80 PHE A O 1
ATOM 621 N N . LEU A 1 81 ? 3.866 5.914 -0.256 1.00 93.75 81 LEU A N 1
ATOM 622 C CA . LEU A 1 81 ? 3.852 4.869 -1.290 1.00 93.75 81 LEU A CA 1
ATOM 623 C C . LEU A 1 81 ? 3.109 5.322 -2.555 1.00 93.75 81 LEU A C 1
ATOM 625 O O . LEU A 1 81 ? 3.563 5.060 -3.667 1.00 93.75 81 LEU A O 1
ATOM 629 N N . ASN A 1 82 ? 2.006 6.056 -2.407 1.00 95.81 82 ASN A N 1
ATOM 630 C CA . ASN A 1 82 ? 1.300 6.663 -3.534 1.00 95.81 82 ASN A CA 1
ATOM 631 C C . ASN A 1 82 ? 2.178 7.684 -4.262 1.00 95.81 82 ASN A C 1
ATOM 633 O O . ASN A 1 82 ? 2.245 7.658 -5.485 1.00 95.81 82 ASN A O 1
ATOM 637 N N . ALA A 1 83 ? 2.904 8.539 -3.540 1.00 96.56 83 ALA A N 1
ATOM 638 C CA . ALA A 1 83 ? 3.834 9.478 -4.165 1.00 96.56 83 ALA A CA 1
ATOM 639 C C . ALA A 1 83 ? 4.920 8.751 -4.981 1.00 96.56 83 ALA A C 1
ATOM 641 O O . ALA A 1 83 ? 5.221 9.157 -6.104 1.00 96.56 83 ALA A O 1
ATOM 642 N N . LEU A 1 84 ? 5.457 7.644 -4.455 1.00 94.31 84 LEU A N 1
ATOM 643 C CA . LEU A 1 84 ? 6.445 6.825 -5.158 1.00 94.31 84 LEU A CA 1
ATOM 644 C C . LEU A 1 84 ? 5.861 6.151 -6.410 1.00 94.31 84 LEU A C 1
ATOM 646 O O . LEU A 1 84 ? 6.455 6.228 -7.483 1.00 94.31 84 LEU A O 1
ATOM 650 N N . THR A 1 85 ? 4.690 5.523 -6.297 1.00 94.06 85 THR A N 1
ATOM 651 C CA . THR A 1 85 ? 4.033 4.849 -7.434 1.00 94.06 85 THR A CA 1
ATOM 652 C C . THR A 1 85 ? 3.594 5.836 -8.515 1.00 94.06 85 THR A C 1
ATOM 654 O O . THR A 1 85 ? 3.718 5.531 -9.697 1.00 94.06 85 THR A O 1
ATOM 657 N N . ILE A 1 86 ? 3.172 7.048 -8.143 1.00 96.56 86 ILE A N 1
ATOM 658 C CA . ILE A 1 86 ? 2.922 8.152 -9.083 1.00 96.56 86 ILE A CA 1
ATOM 659 C C . ILE A 1 86 ? 4.223 8.583 -9.765 1.00 96.56 86 ILE A C 1
ATOM 661 O O . ILE A 1 86 ? 4.246 8.775 -10.982 1.00 96.56 86 ILE A O 1
ATOM 665 N N . ASN A 1 87 ? 5.319 8.713 -9.013 1.00 96.31 87 ASN A N 1
ATOM 666 C CA . ASN A 1 87 ? 6.607 9.057 -9.603 1.00 96.31 87 ASN A CA 1
ATOM 667 C C . ASN A 1 87 ? 7.044 8.013 -10.641 1.00 96.31 87 ASN A C 1
ATOM 669 O O . ASN A 1 87 ? 7.392 8.387 -11.755 1.00 96.31 87 ASN A O 1
ATOM 673 N N . HIS A 1 88 ? 6.958 6.723 -10.320 1.00 94.12 88 HIS A N 1
ATOM 674 C CA . HIS A 1 88 ? 7.375 5.648 -11.225 1.00 94.12 88 HIS A CA 1
ATOM 675 C C . HIS A 1 88 ? 6.388 5.375 -12.370 1.00 94.12 88 HIS A C 1
ATOM 677 O O . HIS A 1 88 ? 6.801 4.947 -13.440 1.00 94.12 88 HIS A O 1
ATOM 683 N N . GLY A 1 89 ? 5.087 5.568 -12.165 1.00 94.25 89 GLY A N 1
ATOM 684 C CA . GLY A 1 89 ? 4.072 5.220 -13.163 1.00 94.25 89 GLY A CA 1
ATOM 685 C C . GLY A 1 89 ? 3.538 6.380 -13.997 1.00 94.25 89 GLY A C 1
ATOM 686 O O . GLY A 1 89 ? 2.837 6.141 -14.974 1.00 94.25 89 GLY A O 1
ATOM 687 N N . ILE A 1 90 ? 3.850 7.628 -13.632 1.00 95.69 90 ILE A N 1
ATOM 688 C CA . ILE A 1 90 ? 3.433 8.821 -14.386 1.00 95.69 90 ILE A CA 1
ATOM 689 C C . ILE A 1 90 ? 4.642 9.687 -14.729 1.00 95.69 90 ILE A C 1
ATOM 691 O O . ILE A 1 90 ? 4.872 9.972 -15.898 1.00 95.69 90 ILE A O 1
ATOM 695 N N . ILE A 1 91 ? 5.432 10.092 -13.729 1.00 96.06 91 ILE A N 1
ATOM 696 C CA . ILE A 1 91 ? 6.517 11.069 -13.942 1.00 96.06 91 ILE A CA 1
ATOM 697 C C . ILE A 1 91 ? 7.680 10.444 -14.721 1.00 96.06 91 ILE A C 1
ATOM 699 O O . ILE A 1 91 ? 8.197 11.060 -15.644 1.00 96.06 91 ILE A O 1
ATOM 703 N N . LYS A 1 92 ? 8.072 9.219 -14.364 1.00 96.00 92 LYS A N 1
ATOM 704 C CA . LYS A 1 92 ? 9.174 8.470 -14.987 1.00 96.00 92 LYS A CA 1
ATOM 705 C C . LYS A 1 92 ? 8.702 7.382 -15.950 1.00 96.00 92 LYS A C 1
ATOM 707 O O . LYS A 1 92 ? 9.473 6.494 -16.295 1.00 96.00 92 LYS A O 1
ATOM 712 N N . ALA A 1 93 ? 7.434 7.413 -16.356 1.00 94.88 93 ALA A N 1
ATOM 713 C CA . ALA A 1 93 ? 6.844 6.331 -17.138 1.00 94.88 93 ALA A CA 1
ATOM 714 C C . ALA A 1 93 ? 7.577 6.105 -18.472 1.00 94.88 93 ALA A C 1
ATOM 716 O O . ALA A 1 93 ? 7.826 4.964 -18.845 1.00 94.88 93 ALA A O 1
ATOM 717 N N . GLU A 1 94 ? 7.967 7.188 -19.153 1.00 94.62 94 GLU A N 1
ATOM 718 C CA . GLU A 1 94 ? 8.709 7.124 -20.418 1.00 94.62 94 GLU A CA 1
ATOM 719 C C . GLU A 1 94 ? 10.106 6.512 -20.240 1.00 94.62 94 GLU A C 1
ATOM 721 O O . GLU A 1 94 ? 10.506 5.660 -21.025 1.00 94.62 94 GLU A O 1
ATOM 726 N N . GLU A 1 95 ? 10.818 6.883 -19.170 1.00 94.88 95 GLU A N 1
ATOM 727 C CA . GLU A 1 95 ? 12.148 6.343 -18.851 1.00 94.88 95 GLU A CA 1
ATOM 728 C C . GLU A 1 95 ? 12.100 4.855 -18.478 1.00 94.88 95 GLU A C 1
ATOM 730 O O . GLU A 1 95 ? 13.027 4.105 -18.778 1.00 94.88 95 GLU A O 1
ATOM 735 N N . LEU A 1 96 ? 11.038 4.430 -17.788 1.00 91.06 96 LEU A N 1
ATOM 736 C CA . LEU A 1 96 ? 10.919 3.082 -17.229 1.00 91.06 96 LEU A CA 1
ATOM 737 C C . LEU A 1 96 ? 10.261 2.079 -18.184 1.00 91.06 96 LEU A C 1
ATOM 739 O O . LEU A 1 96 ? 10.432 0.875 -17.993 1.00 91.06 96 LEU A O 1
ATOM 743 N N . GLY A 1 97 ? 9.511 2.539 -19.189 1.00 91.12 97 GLY A N 1
ATOM 744 C CA . GLY A 1 97 ? 8.828 1.667 -20.143 1.00 91.12 97 GLY A CA 1
ATOM 745 C C . GLY A 1 97 ? 7.966 0.609 -19.443 1.00 91.12 97 GLY A C 1
ATOM 746 O O . GLY A 1 97 ? 7.097 0.933 -18.636 1.00 91.12 97 GLY A O 1
ATOM 747 N N . GLU A 1 98 ? 8.231 -0.672 -19.709 1.00 88.88 98 GLU A N 1
ATOM 748 C CA . GLU A 1 98 ? 7.501 -1.805 -19.111 1.00 88.88 98 GLU A CA 1
ATOM 749 C C . GLU A 1 98 ? 7.687 -1.943 -17.589 1.00 88.88 98 GLU A C 1
ATOM 751 O O . GLU A 1 98 ? 6.880 -2.595 -16.928 1.00 88.88 98 GLU A O 1
ATOM 756 N N . LEU A 1 99 ? 8.716 -1.311 -17.013 1.00 88.00 99 LEU A N 1
ATOM 757 C CA . LEU A 1 99 ? 8.956 -1.288 -15.566 1.00 88.00 99 LEU A CA 1
ATOM 758 C C . LEU A 1 99 ? 8.169 -0.179 -14.848 1.00 88.00 99 LEU A C 1
ATOM 760 O O . LEU A 1 99 ? 8.201 -0.097 -13.614 1.00 88.00 99 LEU A O 1
ATOM 764 N N . ALA A 1 100 ? 7.482 0.698 -15.588 1.00 92.81 100 ALA A N 1
ATOM 765 C CA . ALA A 1 100 ? 6.656 1.744 -15.003 1.00 92.81 100 ALA A CA 1
ATOM 766 C C . ALA A 1 100 ? 5.505 1.135 -14.188 1.00 92.81 100 ALA A C 1
ATOM 768 O O . ALA A 1 100 ? 4.954 0.086 -14.522 1.00 92.81 100 ALA A O 1
ATOM 769 N N . THR A 1 101 ? 5.096 1.810 -13.110 1.00 92.06 101 THR A N 1
ATOM 770 C CA . THR A 1 101 ? 3.949 1.324 -12.329 1.00 92.06 101 THR A CA 1
ATOM 771 C C . THR A 1 101 ? 2.674 1.446 -13.169 1.00 92.06 101 THR A C 1
ATOM 773 O O . THR A 1 101 ? 2.343 2.560 -13.579 1.00 92.06 101 THR A O 1
ATOM 776 N N . PRO A 1 102 ? 1.908 0.362 -13.396 1.00 91.81 102 PRO A N 1
ATOM 777 C CA . PRO A 1 102 ? 0.697 0.447 -14.200 1.00 91.81 102 PRO A CA 1
ATOM 778 C C . PRO A 1 102 ? -0.335 1.384 -13.565 1.00 91.81 102 PRO A C 1
ATOM 780 O O . PRO A 1 102 ? -0.607 1.300 -12.365 1.00 91.81 102 PRO A O 1
ATOM 783 N N . LEU A 1 103 ? -0.981 2.228 -14.374 1.00 92.38 103 LEU A N 1
ATOM 784 C CA . LEU A 1 103 ? -1.992 3.181 -13.897 1.00 92.38 103 LEU A CA 1
ATOM 785 C C . LEU A 1 103 ? -3.102 2.540 -13.031 1.00 92.38 103 LEU A C 1
ATOM 787 O O . LEU A 1 103 ? -3.443 3.126 -11.999 1.00 92.38 103 LEU A O 1
ATOM 791 N N . PRO A 1 104 ? -3.634 1.337 -13.349 1.00 92.94 104 PRO A N 1
ATOM 792 C CA . PRO A 1 104 ? -4.619 0.683 -12.486 1.00 92.94 104 PRO A CA 1
ATOM 793 C C . PRO A 1 104 ? -4.106 0.424 -11.064 1.00 92.94 104 PRO A C 1
ATOM 795 O O . PRO A 1 104 ? -4.864 0.564 -10.106 1.00 92.94 104 PRO A O 1
ATOM 798 N N . VAL A 1 105 ? -2.818 0.100 -10.910 1.00 91.56 105 VAL A N 1
ATOM 799 C CA . VAL A 1 105 ? -2.194 -0.145 -9.602 1.00 91.56 105 VAL A CA 1
ATOM 800 C C . VAL A 1 105 ? -2.170 1.146 -8.783 1.00 91.56 105 VAL A C 1
ATOM 802 O O . VAL A 1 105 ? -2.577 1.134 -7.623 1.00 91.56 105 VAL A O 1
ATOM 805 N N . ILE A 1 106 ? -1.791 2.273 -9.394 1.00 94.94 106 ILE A N 1
ATOM 806 C CA . IL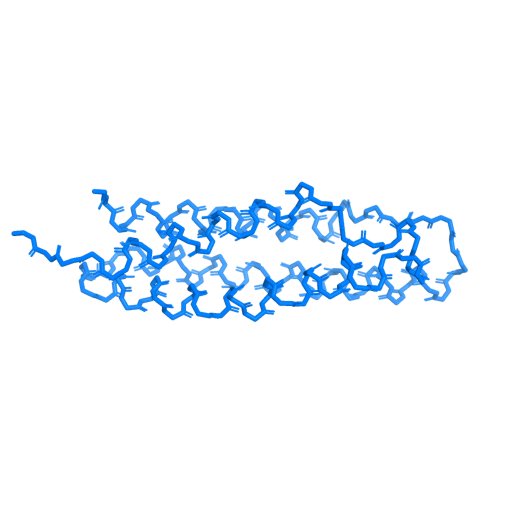E A 1 106 ? -1.790 3.595 -8.740 1.00 94.94 106 ILE A CA 1
ATOM 807 C C . ILE A 1 106 ? -3.192 3.950 -8.229 1.00 94.94 106 ILE A C 1
ATOM 809 O O . ILE A 1 106 ? -3.351 4.369 -7.083 1.00 94.94 106 ILE A O 1
ATOM 813 N N . ILE A 1 107 ? -4.219 3.749 -9.061 1.00 95.75 107 ILE A N 1
ATOM 814 C CA . ILE A 1 107 ? -5.612 4.042 -8.698 1.00 95.75 107 ILE A CA 1
ATOM 815 C C . ILE A 1 107 ? -6.049 3.183 -7.506 1.00 95.75 107 ILE A C 1
ATOM 817 O O . ILE A 1 107 ? -6.626 3.706 -6.552 1.00 95.75 107 ILE A O 1
ATOM 821 N N . VAL A 1 108 ? -5.754 1.880 -7.526 1.00 94.44 108 VAL A N 1
ATOM 822 C CA . VAL A 1 108 ? -6.113 0.966 -6.432 1.00 94.44 108 VAL A CA 1
ATOM 823 C C . VAL A 1 108 ? -5.454 1.389 -5.118 1.00 94.44 108 VAL A C 1
ATOM 825 O O . VAL A 1 108 ? -6.152 1.501 -4.106 1.00 94.44 108 VAL A O 1
ATOM 828 N N . TRP A 1 109 ? -4.152 1.695 -5.117 1.00 93.81 109 TRP A N 1
ATOM 829 C CA . TRP A 1 109 ? -3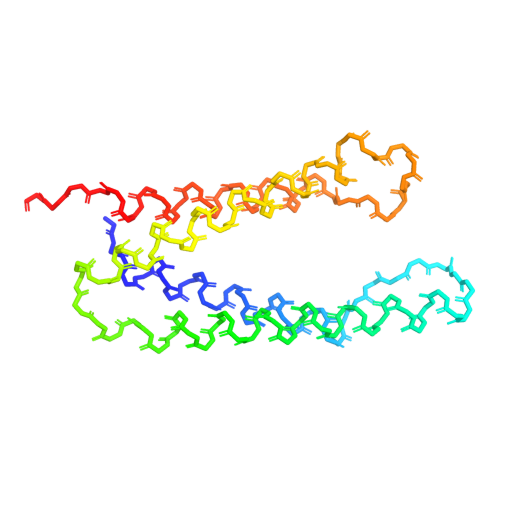.467 2.154 -3.903 1.00 93.81 109 TRP A CA 1
ATOM 830 C C . TRP A 1 109 ? -3.978 3.513 -3.422 1.00 93.81 109 TRP A C 1
ATOM 832 O O . TRP A 1 109 ? -4.190 3.690 -2.222 1.00 93.81 109 TRP A O 1
ATOM 842 N N . ALA A 1 110 ? -4.281 4.448 -4.326 1.00 96.75 110 ALA A N 1
ATOM 843 C CA . ALA A 1 110 ? -4.901 5.722 -3.968 1.00 96.75 110 ALA A CA 1
ATOM 844 C C . ALA A 1 110 ? -6.257 5.529 -3.269 1.00 96.75 110 ALA A C 1
ATOM 846 O O . ALA A 1 110 ? -6.492 6.110 -2.205 1.00 96.75 110 ALA A O 1
ATOM 847 N N . LEU A 1 111 ? -7.125 4.674 -3.816 1.00 97.50 111 LEU A N 1
ATOM 848 C CA . LEU A 1 111 ? -8.437 4.378 -3.234 1.00 97.50 111 LEU A CA 1
ATOM 849 C C . LEU A 1 111 ? -8.320 3.693 -1.870 1.00 97.50 111 LEU A C 1
ATOM 851 O O . LEU A 1 111 ? -9.021 4.077 -0.932 1.00 97.50 111 LEU A O 1
ATOM 855 N N . ILE A 1 112 ? -7.407 2.730 -1.730 1.00 96.75 112 ILE A N 1
ATOM 856 C CA . ILE A 1 112 ? -7.114 2.065 -0.454 1.00 96.75 112 ILE A CA 1
ATOM 857 C C . ILE A 1 112 ? -6.653 3.083 0.598 1.00 96.75 112 ILE A C 1
ATOM 859 O O . ILE A 1 112 ? -7.143 3.071 1.730 1.00 96.75 112 ILE A O 1
ATOM 863 N N . THR A 1 113 ? -5.763 4.001 0.226 1.00 98.00 113 THR A N 1
ATOM 864 C CA . THR A 1 113 ? -5.274 5.053 1.125 1.00 98.00 113 THR A CA 1
ATOM 865 C C . THR A 1 113 ? -6.392 5.977 1.584 1.00 98.00 113 THR A C 1
ATOM 867 O O . THR A 1 113 ? -6.539 6.224 2.784 1.00 98.00 113 THR A O 1
ATOM 870 N N . ILE A 1 114 ? -7.226 6.442 0.651 1.00 97.94 114 ILE A N 1
ATOM 871 C CA . ILE A 1 114 ? -8.398 7.267 0.967 1.00 97.94 114 ILE A CA 1
ATOM 872 C C . ILE A 1 114 ? -9.340 6.508 1.905 1.00 97.94 114 ILE A C 1
ATOM 874 O O . ILE A 1 114 ? -9.844 7.081 2.873 1.00 97.94 114 ILE A O 1
ATOM 878 N N . TRP A 1 115 ? -9.549 5.214 1.660 1.00 97.44 115 TRP A N 1
ATOM 879 C CA . TRP A 1 115 ? -10.434 4.386 2.467 1.00 97.44 115 TRP A CA 1
ATOM 880 C C . TRP A 1 115 ? -9.948 4.250 3.914 1.00 97.44 115 TRP A C 1
ATOM 882 O O . TRP A 1 115 ? -10.737 4.447 4.844 1.00 97.44 115 TRP A O 1
ATOM 892 N N . MET A 1 116 ? -8.651 3.999 4.118 1.00 97.62 116 MET A N 1
ATOM 893 C CA . MET A 1 116 ? -8.043 3.952 5.452 1.00 97.62 116 MET A CA 1
ATOM 894 C C . MET A 1 116 ? -8.173 5.279 6.196 1.00 97.62 116 MET A C 1
ATOM 896 O O . MET A 1 116 ? -8.639 5.300 7.337 1.00 97.62 116 MET A O 1
ATOM 900 N N . LEU A 1 117 ? -7.805 6.387 5.548 1.00 97.94 117 LEU A N 1
ATOM 901 C CA . LEU A 1 117 ? -7.867 7.718 6.155 1.00 97.94 117 LEU A CA 1
ATOM 902 C C . LEU A 1 117 ? -9.310 8.101 6.496 1.00 97.94 117 LEU A C 1
ATOM 904 O O . LEU A 1 117 ? -9.578 8.568 7.602 1.00 97.94 117 LEU A O 1
ATOM 908 N N . SER A 1 118 ? -10.256 7.831 5.594 1.00 96.62 118 SER A N 1
ATOM 909 C CA . SER A 1 118 ? -11.684 8.056 5.829 1.00 96.62 118 SER A CA 1
ATOM 910 C C . SER A 1 118 ? -12.196 7.252 7.028 1.00 96.62 118 SER A C 1
ATOM 912 O O . SER A 1 118 ? -12.872 7.797 7.903 1.00 96.62 118 SER A O 1
ATOM 914 N N . ALA A 1 119 ? -11.833 5.969 7.121 1.00 95.94 119 ALA A N 1
ATOM 915 C CA . ALA A 1 119 ? -12.216 5.102 8.233 1.00 95.94 119 ALA A CA 1
ATOM 916 C C . ALA A 1 119 ? -11.619 5.559 9.575 1.00 95.94 119 ALA A C 1
ATOM 918 O O . ALA A 1 119 ? -12.312 5.545 10.595 1.00 95.94 119 ALA A O 1
ATOM 919 N N . GLY A 1 120 ? -10.348 5.965 9.569 1.00 95.94 120 GLY A N 1
ATOM 920 C CA . GLY A 1 120 ? -9.621 6.394 10.760 1.00 95.94 120 GLY A CA 1
ATOM 921 C C . GLY A 1 120 ? -10.047 7.772 11.277 1.00 95.94 120 GLY A C 1
ATOM 922 O O . GLY A 1 120 ? -10.184 7.957 12.486 1.00 95.94 120 GLY A O 1
ATOM 923 N N . LEU A 1 121 ? -10.318 8.726 10.381 1.00 96.12 121 LEU A N 1
ATOM 924 C CA . LEU A 1 121 ? -10.655 10.114 10.731 1.00 96.12 121 LEU A CA 1
ATOM 925 C C . LEU A 1 121 ? -12.145 10.343 11.018 1.00 96.12 121 LEU A C 1
ATOM 927 O O . LEU A 1 121 ? -12.517 11.394 11.545 1.00 96.12 121 LEU A O 1
ATOM 931 N N . ARG A 1 122 ? -13.022 9.388 10.685 1.00 92.31 122 ARG A N 1
ATOM 932 C CA . ARG A 1 122 ? -14.465 9.523 10.925 1.00 92.31 122 ARG A CA 1
ATOM 933 C C . ARG A 1 122 ? -14.741 9.717 12.419 1.00 92.31 122 ARG A C 1
ATOM 935 O O . ARG A 1 122 ? -14.343 8.885 13.232 1.00 92.31 122 ARG A O 1
ATOM 942 N N . LYS A 1 123 ? -15.445 10.788 12.795 1.00 82.25 123 LYS A N 1
ATOM 943 C CA . LYS A 1 123 ? -15.886 11.006 14.185 1.00 82.25 123 LYS A CA 1
ATOM 944 C C . LYS A 1 123 ? -16.854 9.897 14.616 1.00 82.25 123 LYS A C 1
ATOM 946 O O . LYS A 1 123 ? -17.601 9.375 13.787 1.00 82.25 123 LYS A O 1
ATOM 951 N N . GLU A 1 124 ? -16.790 9.507 15.886 1.00 67.56 124 GLU A N 1
ATOM 952 C CA . GLU A 1 124 ? -17.817 8.641 16.478 1.00 67.56 124 GLU A CA 1
ATOM 953 C C . GLU A 1 124 ? -19.108 9.465 16.574 1.00 67.56 124 GLU A C 1
ATOM 955 O O . GLU A 1 124 ? -19.044 10.644 16.929 1.00 67.56 124 GLU A O 1
ATOM 960 N N . GLN A 1 125 ? -20.222 8.894 16.106 1.00 53.22 125 GLN A N 1
ATOM 961 C CA . GLN A 1 125 ? -21.552 9.487 16.261 1.00 53.22 125 GLN A CA 1
ATOM 962 C C . GLN A 1 125 ? -22.097 9.106 17.627 1.00 53.22 125 GLN A C 1
ATOM 964 O O . GLN A 1 125 ? -21.902 7.924 17.990 1.00 53.22 125 GLN A O 1
#

Foldseek 3Di:
DQLLVLLLVLLVVLLVQLVCLQPPDDDDDDDPVVVVVSNVVSNVSSVVSNVSSVVSNVCSPPDSLSSLVVLQVVLVVLVVVLVVLCCQAPVCCVVCPVNGRDPVNSVVSVVSSVSSNCSSVDDDD